Protein AF-X1M4N2-F1 (afdb_monomer_lite)

Sequence (96 aa):
MGEVKSAMEIAMAKVEKLGAVTDEERLKWKYVPEGGKLAAKYIKQNLNLVAGLSQYEENAKRHVIEGAGDILIRNIDLPKNDSAKRNSKRLSMKPR

Organism: NCBI:txid412755

Radius of gyration: 23.77 Å; chains: 1; bounding box: 42×41×76 Å

Foldseek 3Di:
DDPPPDPVVVVVVVVVVVPPCPVLNVLLVPQLVVLLVLLVCCVPVVDDSVVVLVVDDPSSSVSSPNNVVVNVVVVPPDPPDPVVVVVVVVVVPDDD

pLDDT: mean 71.98, std 15.71, range [40.69, 90.62]

Secondary structure (DSSP, 8-state):
------HHHHHHHHHHHT----HHHHHHHHHHHHHHHHHHHHHHH---HHHHHTTS-HHHHHHHHHHHHHHHHHH-----SHHHHHHHHHHTT---

Structure (mmCIF, N/CA/C/O backbone):
data_AF-X1M4N2-F1
#
_entry.id   AF-X1M4N2-F1
#
loop_
_atom_site.group_PDB
_atom_site.id
_atom_site.type_symbol
_atom_site.label_atom_id
_atom_site.label_alt_id
_atom_site.label_comp_id
_atom_site.label_asym_id
_atom_site.label_entity_id
_atom_site.label_seq_id
_atom_site.pdbx_PDB_ins_code
_atom_site.Cartn_x
_atom_site.Cartn_y
_atom_site.Cartn_z
_atom_site.occupancy
_atom_site.B_iso_or_equiv
_atom_site.auth_seq_id
_atom_site.auth_comp_id
_atom_site.auth_asym_id
_atom_site.auth_atom_id
_atom_site.pdbx_PDB_model_num
ATOM 1 N N . MET A 1 1 ? -22.780 29.358 40.225 1.00 43.06 1 MET A N 1
ATOM 2 C CA . MET A 1 1 ? -22.901 27.887 40.160 1.00 43.06 1 MET A CA 1
ATOM 3 C C . MET A 1 1 ? -21.901 27.395 39.132 1.00 43.06 1 MET A C 1
ATOM 5 O O . MET A 1 1 ? -22.081 27.671 37.958 1.00 43.06 1 MET A O 1
ATOM 9 N N . GLY A 1 2 ? -20.781 26.830 39.587 1.00 48.44 2 GLY A N 1
ATOM 10 C CA . GLY A 1 2 ? -19.705 26.355 38.718 1.00 48.44 2 GLY A CA 1
ATOM 11 C C . GLY A 1 2 ? -20.011 24.944 38.242 1.00 48.44 2 GLY A C 1
ATOM 12 O O . GLY A 1 2 ? -19.851 23.993 39.000 1.00 48.44 2 GLY A O 1
ATOM 13 N N . GLU A 1 3 ? -20.481 24.820 37.008 1.00 54.41 3 GLU A N 1
ATOM 14 C CA . GLU A 1 3 ? -20.713 23.539 36.345 1.00 54.41 3 GLU A CA 1
ATOM 15 C C . GLU A 1 3 ? -19.357 22.954 35.932 1.00 54.41 3 GLU A C 1
ATOM 17 O O . GLU A 1 3 ? -18.894 23.119 34.801 1.00 54.41 3 GLU A O 1
ATOM 22 N N . VAL A 1 4 ? -18.660 22.319 36.879 1.00 59.78 4 VAL A N 1
ATOM 23 C CA . VAL A 1 4 ? -17.475 21.513 36.572 1.00 59.78 4 VAL A CA 1
ATOM 24 C C . VAL A 1 4 ? -17.967 20.286 35.813 1.00 59.78 4 VAL A C 1
ATOM 26 O O . VAL A 1 4 ? -18.343 19.281 36.412 1.00 59.78 4 VAL A O 1
ATOM 29 N N . LYS A 1 5 ? -18.015 20.398 34.483 1.00 59.75 5 LYS A N 1
ATOM 30 C CA . LYS A 1 5 ? -18.278 19.271 33.587 1.00 59.75 5 LYS A CA 1
ATOM 31 C C . LYS A 1 5 ? -17.299 18.153 33.917 1.00 59.75 5 LYS A C 1
ATOM 33 O O . LYS A 1 5 ? -16.094 18.395 34.033 1.00 59.75 5 LYS A O 1
ATOM 38 N N . SER A 1 6 ? -17.821 16.945 34.096 1.00 67.06 6 SER A N 1
ATOM 39 C CA . SER A 1 6 ? -17.012 15.791 34.467 1.00 67.06 6 SER A CA 1
ATOM 40 C C . SER A 1 6 ? -15.942 15.552 33.399 1.00 67.06 6 SER A C 1
ATOM 42 O O . SER A 1 6 ? -16.193 15.730 32.204 1.00 67.06 6 SER A O 1
ATOM 44 N N . ALA A 1 7 ? -14.744 15.109 33.795 1.00 61.88 7 ALA A N 1
ATOM 45 C CA . ALA A 1 7 ? -13.675 14.746 32.855 1.00 61.88 7 ALA A CA 1
ATOM 46 C C . ALA A 1 7 ? -14.163 13.762 31.768 1.00 61.88 7 ALA A C 1
ATOM 48 O O . ALA A 1 7 ? -13.671 13.772 30.640 1.00 61.88 7 ALA A O 1
ATOM 49 N N . MET A 1 8 ? -15.186 12.968 32.096 1.00 57.84 8 MET A N 1
ATOM 50 C CA . MET A 1 8 ? -15.880 12.053 31.196 1.00 57.84 8 MET A CA 1
ATOM 51 C C . MET A 1 8 ? -16.676 12.765 30.086 1.00 57.84 8 MET A C 1
ATOM 53 O O . MET A 1 8 ? -16.627 12.332 28.939 1.00 57.84 8 MET A O 1
ATOM 57 N N . GLU A 1 9 ? -17.354 13.877 30.378 1.00 62.53 9 GLU A N 1
ATOM 58 C CA . GLU A 1 9 ? -18.092 14.663 29.374 1.00 62.53 9 GLU A CA 1
ATOM 59 C C . GLU A 1 9 ? -17.140 15.373 28.406 1.00 62.53 9 GLU A C 1
ATOM 61 O O . GLU A 1 9 ? -17.395 15.436 27.204 1.00 62.53 9 GLU A O 1
ATOM 66 N N . ILE A 1 10 ? -15.999 15.858 28.908 1.00 64.75 10 ILE A N 1
ATOM 67 C CA . ILE A 1 10 ? -14.954 16.458 28.068 1.00 64.75 10 ILE A CA 1
ATOM 68 C C . ILE A 1 10 ? -14.333 15.392 27.159 1.00 64.75 10 ILE A C 1
ATOM 70 O O . ILE A 1 10 ? -14.068 15.667 25.989 1.00 64.75 10 ILE A O 1
ATOM 74 N N . ALA A 1 11 ? -14.123 14.175 27.671 1.00 61.66 11 ALA A N 1
ATOM 75 C CA . ALA A 1 11 ? -13.610 13.056 26.890 1.00 61.66 11 ALA A CA 1
ATOM 76 C C . ALA A 1 11 ? -14.600 12.616 25.799 1.00 61.66 11 ALA A C 1
ATOM 78 O O . ALA A 1 11 ? -14.196 12.498 24.645 1.00 61.66 11 ALA A O 1
ATOM 79 N N . MET A 1 12 ? -15.888 12.449 26.123 1.00 62.41 12 MET A N 1
ATOM 80 C CA . MET A 1 12 ? -16.909 12.041 25.148 1.00 62.41 12 MET A CA 1
ATOM 81 C C . MET A 1 12 ? -17.128 13.094 24.055 1.00 62.41 12 MET A C 1
ATOM 83 O O . MET A 1 12 ? -17.089 12.750 22.877 1.00 62.41 12 MET A O 1
ATOM 87 N N . ALA A 1 13 ? -17.181 14.384 24.402 1.00 61.44 13 ALA A N 1
ATOM 88 C CA . ALA A 1 13 ? -17.283 15.458 23.411 1.00 61.44 13 ALA A CA 1
ATOM 89 C C . ALA A 1 13 ? -16.054 15.539 22.482 1.00 61.44 13 ALA A C 1
ATOM 91 O O . ALA A 1 13 ? -16.150 15.983 21.335 1.00 61.44 13 ALA A O 1
ATOM 92 N N . LYS A 1 14 ? -14.875 15.121 22.965 1.00 60.59 14 LYS A N 1
ATOM 93 C CA . LYS A 1 14 ? -13.651 15.037 22.156 1.00 60.59 14 LYS A CA 1
ATOM 94 C C . LYS A 1 14 ? -13.662 13.808 21.248 1.00 60.59 14 LYS A C 1
ATOM 96 O O . LYS A 1 14 ? -13.180 13.910 20.128 1.00 60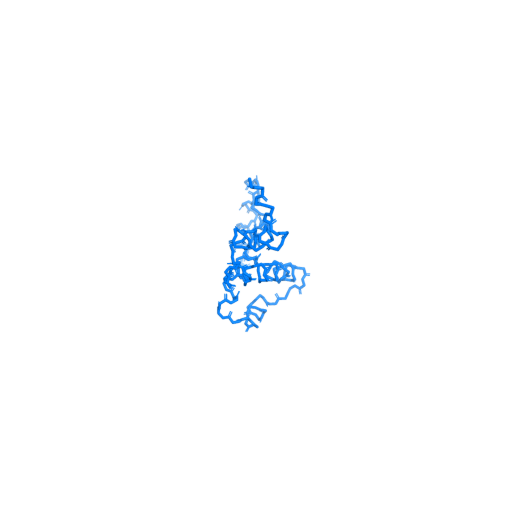.59 14 LYS A O 1
ATOM 101 N N . VAL A 1 15 ? -14.240 12.693 21.698 1.00 58.94 15 VAL A N 1
ATOM 102 C CA . VAL A 1 15 ? -14.437 11.465 20.908 1.00 58.94 15 VAL A CA 1
ATOM 103 C C . VAL A 1 15 ? -15.476 11.674 19.801 1.00 58.94 15 VAL A C 1
ATOM 105 O O . VAL A 1 15 ? -15.237 11.260 18.672 1.00 58.94 15 VAL A O 1
ATOM 108 N N . GLU A 1 16 ? -16.568 12.391 20.073 1.00 56.88 16 GLU A N 1
ATOM 109 C CA . GLU A 1 16 ? -17.561 12.766 19.055 1.00 56.88 16 GLU A CA 1
ATOM 110 C C . GLU A 1 16 ? -16.986 13.744 18.018 1.00 56.88 16 GLU A C 1
ATOM 112 O O . GLU A 1 16 ? -17.217 13.587 16.820 1.00 56.88 16 GLU A O 1
ATOM 117 N N . LYS A 1 17 ? -16.164 14.716 18.446 1.00 57.97 17 LYS A N 1
ATOM 118 C CA . LYS A 1 17 ? -15.447 15.631 17.534 1.00 57.97 17 LYS A CA 1
ATOM 119 C C . LYS A 1 17 ? -14.293 14.981 16.776 1.00 57.97 17 LYS A C 1
ATOM 121 O O . LYS A 1 17 ? -13.914 15.484 15.724 1.00 57.97 17 LYS A O 1
ATOM 126 N N . LEU A 1 18 ? -13.741 13.885 17.296 1.00 55.97 18 LEU A N 1
ATOM 127 C CA . LEU A 1 18 ? -12.771 13.045 16.592 1.00 55.97 18 LEU A CA 1
ATOM 128 C C . LEU A 1 18 ? -13.419 12.197 15.495 1.00 55.97 18 LEU A C 1
ATOM 130 O O . LEU A 1 18 ? -12.692 11.422 14.885 1.00 55.97 18 LEU A O 1
ATOM 134 N N . GLY A 1 19 ? -14.727 12.385 15.247 1.00 52.50 19 GLY A N 1
ATOM 135 C CA . GLY A 1 19 ? -15.429 12.026 14.021 1.00 52.50 19 GLY A CA 1
ATOM 136 C C . GLY A 1 19 ? -15.201 10.575 13.667 1.00 52.50 19 GLY A C 1
ATOM 137 O O . GLY A 1 19 ? -14.228 10.282 12.987 1.00 52.50 19 GLY A O 1
ATOM 138 N N . ALA A 1 20 ? -16.071 9.693 14.173 1.00 57.34 20 ALA A N 1
ATOM 139 C CA . ALA A 1 20 ? -16.066 8.253 13.930 1.00 57.34 20 ALA A CA 1
ATOM 140 C C . ALA A 1 20 ? -15.373 7.915 12.605 1.00 57.34 20 ALA A C 1
ATOM 142 O O . ALA A 1 20 ? -15.975 8.093 11.549 1.00 57.34 20 ALA A O 1
ATOM 143 N N . VAL A 1 21 ? -14.091 7.517 12.687 1.00 57.28 21 VAL A N 1
ATOM 144 C CA . VAL A 1 21 ? -13.285 7.178 11.510 1.00 57.28 21 VAL A CA 1
ATOM 145 C C . VAL A 1 21 ? -14.116 6.181 10.736 1.00 57.28 21 VAL A C 1
ATOM 147 O O . VAL A 1 21 ? -14.377 5.085 11.248 1.00 57.28 21 VAL A O 1
ATOM 150 N N . THR A 1 22 ? -14.598 6.615 9.576 1.00 70.38 22 THR A N 1
ATOM 151 C CA . THR A 1 22 ? -15.555 5.840 8.797 1.00 70.38 22 THR A CA 1
ATOM 152 C C . THR A 1 22 ? -14.917 4.499 8.459 1.00 70.38 22 THR A C 1
ATOM 154 O O . THR A 1 22 ? -13.688 4.392 8.359 1.00 70.38 22 THR A O 1
ATOM 157 N N . ASP A 1 23 ? -15.715 3.441 8.320 1.00 73.94 23 ASP A N 1
ATOM 158 C CA . ASP A 1 23 ? -15.171 2.121 7.989 1.00 73.94 23 ASP A CA 1
ATOM 159 C C . ASP A 1 23 ? -14.275 2.187 6.738 1.00 73.94 23 ASP A C 1
ATOM 161 O O . ASP A 1 23 ? -13.207 1.574 6.708 1.00 73.94 23 ASP A O 1
ATOM 165 N N . GLU A 1 24 ? -14.620 3.044 5.773 1.00 75.50 24 GLU A N 1
ATOM 166 C CA . GLU A 1 24 ? -13.817 3.348 4.584 1.00 75.50 24 GLU A CA 1
ATOM 167 C C . GLU A 1 24 ? -12.436 3.948 4.903 1.00 75.50 24 GLU A C 1
ATOM 169 O O . GLU A 1 24 ? -11.426 3.524 4.337 1.00 75.50 24 GLU A O 1
ATOM 174 N N . GLU A 1 25 ? -12.342 4.896 5.837 1.00 77.12 25 GLU A N 1
ATOM 175 C CA . GLU A 1 25 ? -11.058 5.471 6.257 1.00 77.12 25 GLU A CA 1
ATOM 176 C C . GLU A 1 25 ? -10.189 4.454 7.003 1.00 77.12 25 GLU A C 1
ATOM 178 O O . GLU A 1 25 ? -8.973 4.396 6.787 1.00 77.12 25 GLU A O 1
ATOM 183 N N . ARG A 1 26 ? -10.800 3.582 7.816 1.00 81.56 26 ARG A N 1
ATOM 184 C CA . ARG A 1 26 ? -10.084 2.470 8.465 1.00 81.56 26 ARG A CA 1
ATOM 185 C C . ARG A 1 26 ? -9.546 1.475 7.442 1.00 81.56 26 ARG A C 1
ATOM 187 O O . ARG A 1 26 ? -8.395 1.040 7.546 1.00 81.56 26 ARG A O 1
ATOM 194 N N . LEU A 1 27 ? -10.364 1.124 6.450 1.00 83.38 27 LEU A N 1
ATOM 195 C CA . LEU A 1 27 ? -9.974 0.286 5.317 1.00 83.38 27 LEU A CA 1
ATOM 196 C C . LEU A 1 27 ? -8.791 0.914 4.576 1.00 83.38 27 LEU A C 1
ATOM 198 O O . LEU A 1 27 ? -7.784 0.243 4.336 1.00 83.38 27 LEU A O 1
ATOM 202 N N . LYS A 1 28 ? -8.858 2.215 4.293 1.00 84.44 28 LYS A N 1
ATOM 203 C CA . LYS A 1 28 ? -7.786 2.946 3.621 1.00 84.44 28 LYS A CA 1
ATOM 204 C C . LYS A 1 28 ? -6.471 2.883 4.402 1.00 84.44 28 LYS A C 1
ATOM 206 O O . LYS A 1 28 ? -5.449 2.484 3.846 1.00 84.44 28 LYS A O 1
ATOM 211 N N . TRP A 1 29 ? -6.490 3.181 5.700 1.00 85.56 29 TRP A N 1
ATOM 212 C CA . TRP A 1 29 ? -5.288 3.129 6.543 1.00 85.56 29 TRP A CA 1
ATOM 213 C C . TRP A 1 29 ? -4.666 1.737 6.635 1.00 85.56 29 TRP A C 1
ATOM 215 O O . TRP A 1 29 ? -3.447 1.618 6.743 1.00 85.56 29 TRP A O 1
ATOM 225 N N . LYS A 1 30 ? -5.480 0.681 6.565 1.00 87.25 30 LYS A N 1
ATOM 226 C CA . LYS A 1 30 ? -4.988 -0.698 6.577 1.00 87.25 30 LYS A CA 1
ATOM 227 C C . LYS A 1 30 ? -4.389 -1.112 5.232 1.00 87.25 30 LYS A C 1
ATOM 229 O O . LYS A 1 30 ? -3.312 -1.702 5.198 1.00 87.25 30 LYS A O 1
ATOM 234 N N . TYR A 1 31 ? -5.083 -0.834 4.131 1.00 89.94 31 TYR A N 1
ATOM 235 C CA . TYR A 1 31 ? -4.790 -1.451 2.835 1.00 89.94 31 TYR A CA 1
ATOM 236 C C . TYR A 1 31 ? -3.872 -0.626 1.927 1.00 89.94 31 TYR A C 1
ATOM 238 O O . TYR A 1 31 ? -3.138 -1.210 1.132 1.00 89.94 31 TYR A O 1
ATOM 246 N N . VAL A 1 32 ? -3.826 0.699 2.077 1.00 88.88 32 VAL A N 1
ATOM 247 C CA . VAL A 1 32 ? -2.856 1.546 1.359 1.00 88.88 32 VAL A CA 1
ATOM 248 C C . VAL A 1 32 ? -1.399 1.150 1.663 1.00 88.88 32 VAL A C 1
ATOM 250 O O . VAL A 1 32 ? -0.644 0.896 0.720 1.00 88.88 32 VAL A O 1
ATOM 253 N N . PRO A 1 33 ? -0.955 1.009 2.931 1.00 90.06 33 PRO A N 1
ATOM 254 C CA . PRO A 1 33 ? 0.419 0.584 3.207 1.00 90.06 33 PRO A CA 1
ATOM 255 C C . PRO A 1 33 ? 0.699 -0.860 2.762 1.00 90.06 33 PRO A C 1
ATOM 257 O O . PRO A 1 33 ? 1.820 -1.169 2.358 1.00 90.06 33 PRO A O 1
ATOM 260 N N . GLU A 1 34 ? -0.301 -1.744 2.792 1.00 89.19 34 GLU A N 1
ATOM 261 C CA . GLU A 1 34 ? -0.191 -3.110 2.257 1.00 89.19 34 GLU A CA 1
ATOM 262 C C . GLU A 1 34 ? 0.053 -3.104 0.740 1.00 89.19 34 GLU A C 1
ATOM 264 O O . GLU A 1 34 ? 0.945 -3.804 0.256 1.00 89.19 34 GLU A O 1
ATOM 269 N N . GLY A 1 35 ? -0.653 -2.241 0.003 1.00 88.00 35 GLY A N 1
ATOM 270 C CA . GLY A 1 35 ? -0.414 -1.987 -1.417 1.00 88.00 35 GLY A CA 1
ATOM 271 C C . GLY A 1 35 ? 1.010 -1.532 -1.710 1.00 88.00 35 GLY A C 1
ATOM 272 O O . GLY A 1 35 ? 1.676 -2.083 -2.589 1.00 88.00 35 GLY A O 1
ATOM 273 N N . GLY A 1 36 ? 1.526 -0.594 -0.915 1.00 87.88 36 GLY A N 1
ATOM 274 C CA . GLY A 1 36 ? 2.905 -0.128 -1.054 1.00 87.88 36 GLY A CA 1
ATOM 275 C C . GLY A 1 36 ? 3.940 -1.239 -0.830 1.00 87.88 36 GLY A C 1
ATOM 276 O O . GLY A 1 36 ? 4.895 -1.374 -1.601 1.00 87.88 36 GLY A O 1
ATOM 277 N N . LYS A 1 37 ? 3.733 -2.103 0.176 1.00 88.69 37 LYS A N 1
ATOM 278 C CA . LYS A 1 37 ? 4.587 -3.286 0.398 1.00 88.69 37 LYS A CA 1
ATOM 279 C C . LYS A 1 37 ? 4.517 -4.264 -0.772 1.00 88.69 37 LYS A C 1
ATOM 281 O O . LYS A 1 37 ? 5.546 -4.828 -1.144 1.00 88.69 37 LYS A O 1
ATOM 286 N N . LEU A 1 38 ? 3.330 -4.478 -1.341 1.00 89.06 38 LEU A N 1
ATOM 287 C CA . LEU A 1 38 ? 3.145 -5.360 -2.491 1.00 89.06 38 LEU A CA 1
ATOM 288 C C . LEU A 1 38 ? 3.918 -4.841 -3.712 1.00 89.06 38 LEU A C 1
ATOM 290 O O . LEU A 1 38 ? 4.657 -5.606 -4.330 1.00 89.06 38 LEU A O 1
ATOM 294 N N . ALA A 1 39 ? 3.833 -3.541 -4.001 1.00 87.19 39 ALA A N 1
ATOM 295 C CA . ALA A 1 39 ? 4.614 -2.903 -5.059 1.00 87.19 39 ALA A CA 1
ATOM 296 C C . ALA A 1 39 ? 6.129 -2.996 -4.814 1.00 87.19 39 ALA A C 1
ATOM 298 O O . ALA A 1 39 ? 6.890 -3.326 -5.722 1.00 87.19 39 ALA A O 1
ATOM 299 N N . ALA A 1 40 ? 6.586 -2.789 -3.577 1.00 86.06 40 ALA A N 1
ATOM 300 C CA . ALA A 1 40 ? 7.999 -2.947 -3.238 1.00 86.06 40 ALA A CA 1
ATOM 301 C C . ALA A 1 40 ? 8.491 -4.394 -3.435 1.00 86.06 40 ALA A C 1
ATOM 303 O O . ALA A 1 40 ? 9.599 -4.608 -3.932 1.00 86.06 40 ALA A O 1
ATOM 304 N N . LYS A 1 41 ? 7.672 -5.394 -3.078 1.00 85.75 41 LYS A N 1
ATOM 305 C CA . LYS A 1 41 ? 7.965 -6.815 -3.333 1.00 85.75 41 LYS A CA 1
ATOM 306 C C . LYS A 1 41 ? 7.968 -7.137 -4.826 1.00 85.75 41 LYS A C 1
ATOM 308 O O . LYS A 1 41 ? 8.841 -7.876 -5.261 1.00 85.75 41 LYS A O 1
ATOM 313 N N . TYR A 1 42 ? 7.055 -6.565 -5.606 1.00 85.44 42 TYR A N 1
ATOM 314 C CA . TYR A 1 42 ? 7.048 -6.698 -7.065 1.00 85.44 42 TYR A CA 1
ATOM 315 C C . TYR A 1 42 ? 8.367 -6.216 -7.674 1.00 85.44 42 TYR A C 1
ATOM 317 O O . TYR A 1 42 ? 9.027 -6.970 -8.383 1.00 85.44 42 TYR A O 1
ATOM 325 N N . ILE A 1 43 ? 8.805 -5.007 -7.305 1.00 81.81 43 ILE A N 1
ATOM 326 C CA . ILE A 1 43 ? 10.045 -4.407 -7.816 1.00 81.81 43 ILE A CA 1
ATOM 327 C C . ILE A 1 43 ? 11.280 -5.211 -7.381 1.00 81.81 43 ILE A C 1
ATOM 329 O O . ILE A 1 43 ? 12.171 -5.462 -8.188 1.00 81.81 43 ILE A O 1
ATOM 333 N N . LYS A 1 44 ? 11.362 -5.615 -6.105 1.00 82.31 44 LYS A N 1
ATOM 334 C CA . LYS A 1 44 ? 12.573 -6.252 -5.554 1.00 82.31 44 LYS A CA 1
ATOM 335 C C . LYS A 1 44 ? 12.653 -7.762 -5.769 1.00 82.31 44 LYS A C 1
ATOM 337 O O . LYS A 1 44 ? 13.754 -8.295 -5.833 1.00 82.31 44 LYS A O 1
ATOM 342 N N . GLN A 1 45 ? 11.520 -8.457 -5.801 1.00 78.62 45 GLN A N 1
ATOM 343 C CA . GLN A 1 45 ? 11.453 -9.923 -5.752 1.00 78.62 45 GLN A CA 1
ATOM 344 C C . GLN A 1 45 ? 10.802 -10.539 -7.002 1.00 78.62 45 GLN A C 1
ATOM 346 O O . GLN A 1 45 ? 10.572 -11.744 -7.008 1.00 78.62 45 GLN A O 1
ATOM 351 N N . ASN A 1 46 ? 10.497 -9.754 -8.050 1.00 72.88 46 ASN A N 1
ATOM 352 C CA . ASN A 1 46 ? 9.785 -10.221 -9.256 1.00 72.88 46 ASN A CA 1
ATOM 353 C C . ASN A 1 46 ? 8.470 -10.966 -8.939 1.00 72.88 46 ASN A C 1
ATOM 355 O O . ASN A 1 46 ? 8.056 -11.890 -9.639 1.00 72.88 46 ASN A O 1
ATOM 359 N N . LEU A 1 47 ? 7.808 -10.583 -7.847 1.00 78.31 47 LEU A N 1
ATOM 360 C CA . LEU A 1 47 ? 6.563 -11.206 -7.411 1.00 78.31 47 LEU A CA 1
ATOM 361 C C . LEU A 1 47 ? 5.433 -10.789 -8.359 1.00 78.31 47 LEU A C 1
ATOM 363 O O . LEU A 1 47 ? 5.360 -9.627 -8.724 1.00 78.31 47 LEU A O 1
ATOM 367 N N . ASN A 1 48 ? 4.535 -11.692 -8.754 1.00 84.56 48 ASN A N 1
ATOM 368 C CA . ASN A 1 48 ? 3.420 -11.342 -9.637 1.00 84.56 48 ASN A CA 1
ATOM 369 C C . ASN A 1 48 ? 2.384 -10.445 -8.923 1.00 84.56 48 ASN A C 1
ATOM 371 O O . ASN A 1 48 ? 1.705 -10.881 -7.989 1.00 84.56 48 ASN A O 1
ATOM 375 N N . LEU A 1 49 ? 2.226 -9.205 -9.403 1.00 82.00 49 LEU A N 1
ATOM 376 C CA . LEU A 1 49 ? 1.302 -8.219 -8.831 1.00 82.00 49 LEU A CA 1
ATOM 377 C C . LEU A 1 49 ? -0.164 -8.683 -8.899 1.00 82.00 49 LEU A C 1
ATOM 379 O O . LEU A 1 49 ? -0.922 -8.476 -7.957 1.00 82.00 49 LEU A O 1
ATOM 383 N N . VAL A 1 50 ? -0.558 -9.347 -9.990 1.00 83.81 50 VAL A N 1
ATOM 384 C CA . VAL A 1 50 ? -1.927 -9.848 -10.207 1.00 83.81 50 VAL A CA 1
ATOM 385 C C . VAL A 1 50 ? -2.261 -10.954 -9.209 1.00 83.81 50 VAL A C 1
ATOM 387 O O . VAL A 1 50 ? -3.360 -10.981 -8.651 1.00 83.81 50 VAL A O 1
ATOM 390 N N . ALA A 1 51 ? -1.295 -11.835 -8.935 1.00 85.31 51 ALA A N 1
ATOM 391 C CA . ALA A 1 51 ? -1.452 -12.893 -7.943 1.00 85.31 51 ALA A CA 1
ATOM 392 C C . ALA A 1 51 ? -1.620 -12.310 -6.531 1.00 85.31 51 ALA A C 1
ATOM 394 O O . ALA A 1 51 ? -2.529 -12.715 -5.812 1.00 85.31 51 ALA A O 1
ATOM 395 N N . GLY A 1 52 ? -0.813 -11.307 -6.166 1.00 83.25 52 GLY A N 1
ATOM 396 C CA . GLY A 1 52 ? -0.933 -10.628 -4.872 1.00 83.25 52 GLY A CA 1
ATOM 397 C C . GLY A 1 52 ? -2.239 -9.846 -4.713 1.00 83.25 52 GLY A C 1
ATOM 398 O O . GLY A 1 52 ? -2.877 -9.913 -3.669 1.00 83.25 52 GLY A O 1
ATOM 399 N N . LEU A 1 53 ? -2.700 -9.162 -5.765 1.00 85.81 53 LEU A N 1
ATOM 400 C CA . LEU A 1 53 ? -3.975 -8.437 -5.744 1.00 85.81 53 LEU A CA 1
ATOM 401 C C . LEU A 1 53 ? -5.190 -9.371 -5.667 1.00 85.81 53 LEU A C 1
ATOM 403 O O . LEU A 1 53 ? -6.231 -8.970 -5.154 1.00 85.81 53 LEU A O 1
ATOM 407 N N . SER A 1 54 ? -5.079 -10.609 -6.152 1.00 86.31 54 SER A N 1
ATOM 408 C CA . SER A 1 54 ? -6.174 -11.591 -6.110 1.00 86.31 54 SER A CA 1
ATOM 409 C C . SER A 1 54 ? -6.500 -12.083 -4.697 1.00 86.31 54 SER A C 1
ATOM 411 O O . SER A 1 54 ? -7.551 -12.679 -4.497 1.00 86.31 54 SER A O 1
ATOM 413 N N . GLN A 1 55 ? -5.638 -11.803 -3.716 1.00 87.69 55 GLN A N 1
ATOM 414 C CA . GLN A 1 55 ? -5.846 -12.170 -2.312 1.00 87.69 55 GLN A CA 1
ATOM 415 C C . GLN A 1 55 ? -6.750 -11.182 -1.555 1.00 87.69 55 GLN A C 1
ATOM 417 O O . GLN A 1 55 ? -7.127 -11.451 -0.418 1.00 87.69 55 GLN A O 1
ATOM 422 N N . TYR A 1 56 ? -7.085 -10.041 -2.167 1.00 87.12 56 TYR A N 1
ATOM 423 C CA . TYR A 1 56 ? -7.876 -8.980 -1.549 1.00 87.12 56 TYR A CA 1
ATOM 424 C C . TYR A 1 56 ? -9.280 -8.904 -2.160 1.00 87.12 56 TYR A C 1
ATOM 426 O O . TYR A 1 56 ? -9.442 -8.954 -3.383 1.00 87.12 56 TYR A O 1
ATOM 434 N N . GLU A 1 57 ? -10.287 -8.721 -1.302 1.00 86.94 57 GLU A N 1
ATOM 435 C CA . GLU A 1 57 ? -11.669 -8.435 -1.707 1.00 86.94 57 GLU A CA 1
ATOM 436 C C . GLU A 1 57 ? -11.778 -7.103 -2.455 1.00 86.94 57 GLU A C 1
ATOM 438 O O . GLU A 1 57 ? -10.946 -6.218 -2.275 1.00 86.94 57 GLU A O 1
ATOM 443 N N . GLU A 1 58 ? -12.818 -6.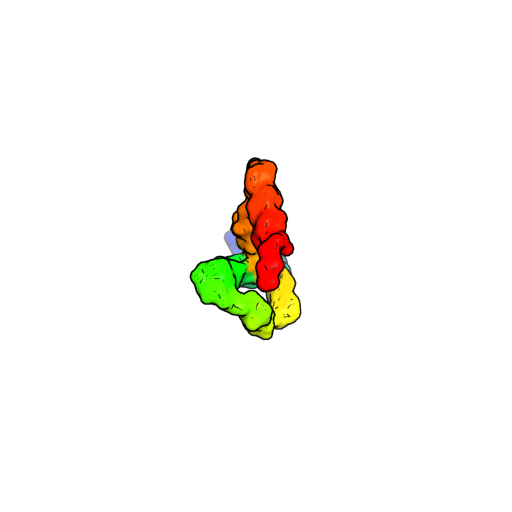922 -3.269 1.00 83.50 58 GLU A N 1
ATOM 444 C CA . GLU A 1 58 ? -12.970 -5.765 -4.165 1.00 83.50 58 GLU A CA 1
ATOM 445 C C . GLU A 1 58 ? -12.889 -4.404 -3.445 1.00 83.50 58 GLU A C 1
ATOM 447 O O . GLU A 1 58 ? -12.181 -3.499 -3.900 1.00 83.50 58 GLU A O 1
ATOM 452 N N . ASN A 1 59 ? -13.510 -4.299 -2.265 1.00 82.06 59 ASN A N 1
ATOM 453 C CA . ASN A 1 59 ? -13.472 -3.095 -1.426 1.00 82.06 59 ASN A CA 1
ATOM 454 C C . ASN A 1 59 ? -12.054 -2.781 -0.920 1.00 82.06 59 ASN A C 1
ATOM 456 O O . ASN A 1 59 ? -11.616 -1.634 -0.938 1.00 82.06 59 ASN A O 1
ATOM 460 N N . ALA A 1 60 ? -11.294 -3.806 -0.526 1.00 84.94 60 ALA A N 1
ATOM 461 C CA . ALA A 1 60 ? -9.908 -3.650 -0.095 1.00 84.94 60 ALA A CA 1
ATOM 462 C C . ALA A 1 60 ? -8.967 -3.411 -1.286 1.00 84.94 60 ALA A C 1
ATOM 464 O O . ALA A 1 60 ? -8.056 -2.586 -1.216 1.00 84.94 60 ALA A O 1
ATOM 465 N N . LYS A 1 61 ? -9.212 -4.098 -2.405 1.00 88.38 61 LYS A N 1
ATOM 466 C CA . LYS A 1 61 ? -8.389 -4.085 -3.615 1.00 88.38 61 LYS A CA 1
ATOM 467 C C . LYS A 1 61 ? -8.231 -2.671 -4.168 1.00 88.38 61 LYS A C 1
ATOM 469 O O . LYS A 1 61 ? -7.130 -2.321 -4.578 1.00 88.38 61 LYS A O 1
ATOM 474 N N . ARG A 1 62 ? -9.268 -1.828 -4.108 1.00 89.56 62 ARG A N 1
ATOM 475 C CA . ARG A 1 62 ? -9.174 -0.405 -4.491 1.00 89.56 62 ARG A CA 1
ATOM 476 C C . ARG A 1 62 ? -8.094 0.348 -3.707 1.00 89.56 62 ARG A C 1
ATOM 478 O O . ARG A 1 62 ? -7.263 1.022 -4.308 1.00 89.56 62 ARG A O 1
ATOM 485 N N . HIS A 1 63 ? -8.059 0.184 -2.388 1.00 90.56 63 HIS A N 1
ATOM 486 C CA . HIS A 1 63 ? -7.070 0.834 -1.522 1.00 90.56 63 HIS A CA 1
ATOM 487 C C . HIS A 1 63 ? -5.667 0.230 -1.670 1.00 90.56 63 HIS A C 1
ATOM 489 O O . HIS A 1 63 ? -4.673 0.953 -1.637 1.00 90.56 63 HIS A O 1
ATOM 495 N N . VAL A 1 64 ? -5.574 -1.087 -1.888 1.00 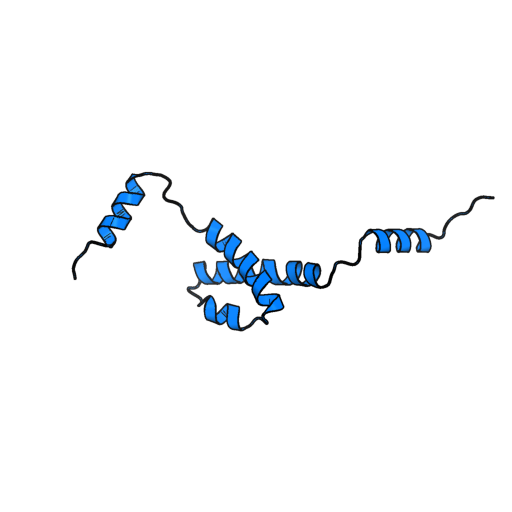89.88 64 VAL A N 1
ATOM 496 C CA . VAL A 1 64 ? -4.298 -1.760 -2.185 1.00 89.88 64 VAL A CA 1
ATOM 497 C C . VAL A 1 64 ? -3.722 -1.266 -3.516 1.00 89.88 64 VAL A C 1
ATOM 499 O O . VAL A 1 64 ? -2.529 -0.989 -3.599 1.00 89.88 64 VAL A O 1
ATOM 502 N N . ILE A 1 65 ? -4.552 -1.109 -4.552 1.00 89.44 65 ILE A N 1
ATOM 503 C CA . ILE A 1 65 ? -4.128 -0.564 -5.850 1.00 89.44 65 ILE A CA 1
ATOM 504 C C . ILE A 1 65 ? -3.656 0.883 -5.700 1.00 89.44 65 ILE A C 1
ATOM 506 O O . ILE A 1 65 ? -2.627 1.227 -6.272 1.00 89.44 65 ILE A O 1
ATOM 510 N N . GLU A 1 66 ? -4.358 1.709 -4.918 1.00 90.62 66 GLU A N 1
ATOM 511 C CA . GLU A 1 66 ? -3.954 3.096 -4.648 1.00 90.62 66 GLU A CA 1
ATOM 512 C C . GLU A 1 66 ? -2.532 3.154 -4.063 1.00 90.62 66 GLU A C 1
ATOM 514 O O . GLU A 1 66 ? -1.653 3.821 -4.612 1.00 90.62 66 GLU A O 1
ATOM 519 N N . GLY A 1 67 ? -2.272 2.384 -3.001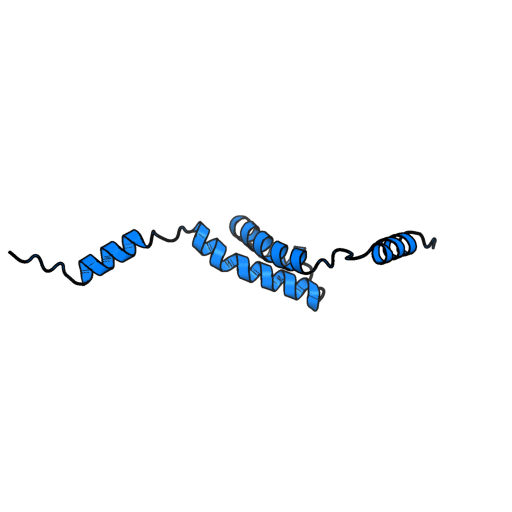 1.00 90.12 67 GLY A N 1
ATOM 520 C CA . GLY A 1 67 ? -0.956 2.343 -2.363 1.00 90.12 67 GLY A CA 1
ATOM 521 C C . GLY A 1 67 ? 0.137 1.711 -3.228 1.00 90.12 67 GLY A C 1
ATOM 522 O O . GLY A 1 67 ? 1.280 2.171 -3.227 1.00 90.12 67 GLY A O 1
ATOM 523 N N . ALA A 1 68 ? -0.198 0.671 -3.996 1.00 89.81 68 ALA A N 1
ATOM 524 C CA . ALA A 1 68 ? 0.739 0.051 -4.929 1.00 89.81 68 ALA A CA 1
ATOM 525 C C . ALA A 1 68 ? 1.103 1.003 -6.079 1.00 89.81 68 ALA A C 1
ATOM 527 O O . ALA A 1 68 ? 2.271 1.099 -6.457 1.00 89.81 68 ALA A O 1
ATOM 528 N N . GLY A 1 69 ? 0.115 1.724 -6.611 1.00 87.94 69 GLY A N 1
ATOM 529 C CA . GLY A 1 69 ? 0.274 2.690 -7.692 1.00 87.94 69 GLY A CA 1
ATOM 530 C C . GLY A 1 69 ? 1.220 3.826 -7.322 1.00 87.94 69 GLY A C 1
ATOM 531 O O . GLY A 1 69 ? 2.122 4.121 -8.098 1.00 87.94 69 GLY A O 1
ATOM 532 N N . ASP A 1 70 ? 1.087 4.403 -6.125 1.00 88.19 70 ASP A N 1
ATOM 533 C CA . ASP A 1 70 ? 1.980 5.472 -5.653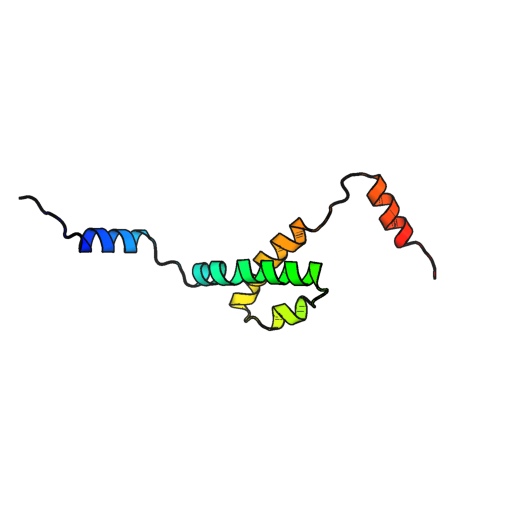 1.00 88.19 70 ASP A CA 1
ATOM 534 C C . ASP A 1 70 ? 3.457 5.026 -5.637 1.00 88.19 70 ASP A C 1
ATOM 536 O O . ASP A 1 70 ? 4.328 5.733 -6.145 1.00 88.19 70 ASP A O 1
ATOM 540 N N . ILE A 1 71 ? 3.744 3.810 -5.158 1.00 87.00 71 ILE A N 1
ATOM 541 C CA . ILE A 1 71 ? 5.109 3.259 -5.150 1.00 87.00 71 ILE A CA 1
ATOM 542 C C . ILE A 1 71 ? 5.613 2.956 -6.561 1.00 87.00 71 ILE A C 1
ATOM 544 O O . ILE A 1 71 ? 6.758 3.277 -6.881 1.00 87.00 71 ILE A O 1
ATOM 548 N N . LEU A 1 72 ? 4.780 2.348 -7.408 1.00 86.06 72 LEU A N 1
ATOM 549 C CA . LEU A 1 72 ? 5.159 2.031 -8.784 1.00 86.06 72 LEU A CA 1
ATOM 550 C C . LEU A 1 72 ? 5.448 3.307 -9.576 1.00 86.06 72 LEU A C 1
ATOM 552 O O . LEU A 1 72 ? 6.485 3.381 -10.222 1.00 86.06 72 LEU A O 1
ATOM 556 N N . ILE A 1 73 ? 4.596 4.330 -9.468 1.00 85.75 73 ILE A N 1
ATOM 557 C CA . ILE A 1 73 ? 4.778 5.621 -10.144 1.00 85.75 73 ILE A CA 1
ATOM 558 C C . ILE A 1 73 ? 6.073 6.292 -9.686 1.00 85.75 73 ILE A C 1
ATOM 560 O O . ILE A 1 73 ? 6.847 6.749 -10.523 1.00 85.75 73 ILE A O 1
ATOM 564 N N . ARG A 1 74 ? 6.359 6.298 -8.377 1.00 82.50 74 ARG A N 1
ATOM 565 C CA . ARG A 1 74 ? 7.622 6.833 -7.836 1.00 82.50 74 ARG A CA 1
ATOM 566 C C . ARG A 1 74 ? 8.856 6.073 -8.312 1.00 82.50 74 ARG A C 1
ATOM 568 O O . ARG A 1 74 ? 9.952 6.623 -8.270 1.00 82.50 74 ARG A O 1
ATOM 575 N N . ASN A 1 75 ? 8.694 4.814 -8.713 1.00 76.81 75 ASN A N 1
ATOM 576 C CA . ASN A 1 75 ? 9.781 3.979 -9.207 1.00 76.81 75 ASN A CA 1
ATOM 577 C C . ASN A 1 75 ? 9.946 4.032 -10.735 1.00 76.81 75 ASN A C 1
ATOM 579 O O . ASN A 1 75 ? 10.943 3.531 -11.248 1.00 76.81 75 ASN A O 1
ATOM 583 N N . ILE A 1 76 ? 9.017 4.656 -11.468 1.00 75.25 76 ILE A N 1
ATOM 584 C CA . ILE A 1 76 ? 9.211 4.928 -12.891 1.00 75.25 76 ILE A CA 1
ATOM 585 C C . ILE A 1 76 ? 10.252 6.044 -13.013 1.00 75.25 76 ILE A C 1
ATOM 587 O O . ILE A 1 76 ? 9.960 7.223 -12.808 1.00 75.25 76 ILE A O 1
ATOM 591 N N . ASP A 1 77 ? 11.473 5.675 -13.395 1.00 61.28 77 ASP A N 1
ATOM 592 C CA . ASP A 1 77 ? 12.459 6.632 -13.888 1.00 61.28 77 ASP A CA 1
ATOM 593 C C . ASP A 1 77 ? 11.963 7.189 -15.231 1.00 61.28 77 ASP A C 1
ATOM 595 O O . ASP A 1 77 ? 12.159 6.613 -16.305 1.00 61.28 77 ASP A O 1
ATOM 599 N N . LEU A 1 78 ? 11.261 8.322 -15.171 1.00 57.09 78 LEU A N 1
ATOM 600 C CA . LEU A 1 78 ? 10.985 9.129 -16.352 1.00 57.09 78 LEU A CA 1
ATOM 601 C C . LEU A 1 78 ? 12.334 9.533 -16.966 1.00 57.09 78 LEU A C 1
ATOM 603 O O . LEU A 1 78 ? 13.202 10.024 -16.240 1.00 57.09 78 LEU A O 1
ATOM 607 N N . PRO A 1 79 ? 12.543 9.352 -18.284 1.00 55.62 79 PRO A N 1
ATOM 608 C CA . PRO A 1 79 ? 13.803 9.711 -18.915 1.00 55.62 79 PRO A CA 1
ATOM 609 C C . PRO A 1 79 ? 14.044 11.213 -18.738 1.00 55.62 79 PRO A C 1
ATOM 611 O O . PRO A 1 79 ? 13.431 12.034 -19.413 1.00 55.62 79 PRO A O 1
ATOM 614 N N . LYS A 1 80 ? 14.953 11.570 -17.824 1.00 54.66 80 LYS A N 1
ATOM 615 C CA . LYS A 1 80 ? 15.292 12.964 -17.493 1.00 54.66 80 LYS A CA 1
ATOM 616 C C . LYS A 1 80 ? 16.030 13.700 -18.619 1.00 54.66 80 LYS A C 1
ATOM 618 O O . LYS A 1 80 ? 16.292 14.889 -18.485 1.00 54.66 80 LYS A O 1
ATOM 623 N N . ASN A 1 81 ? 16.401 13.013 -19.704 1.00 49.75 81 ASN A N 1
ATOM 624 C CA . ASN A 1 81 ? 17.144 13.601 -20.816 1.00 49.75 81 ASN A CA 1
ATOM 625 C C . ASN A 1 81 ? 16.859 12.886 -22.155 1.00 49.75 81 ASN A C 1
ATOM 627 O O . ASN A 1 81 ? 16.659 11.667 -22.186 1.00 49.75 81 ASN A O 1
ATOM 631 N N . ASP A 1 82 ? 16.904 13.632 -23.264 1.00 53.72 82 ASP A N 1
ATOM 632 C CA . ASP A 1 82 ? 16.625 13.182 -24.643 1.00 53.72 82 ASP A CA 1
ATOM 633 C C . ASP A 1 82 ? 17.456 11.952 -25.068 1.00 53.72 82 ASP A C 1
ATOM 635 O O . ASP A 1 82 ? 17.000 11.097 -25.836 1.00 53.72 82 ASP A O 1
ATOM 639 N N . SER A 1 83 ? 18.649 11.784 -24.494 1.00 54.16 83 SER A N 1
ATOM 640 C CA . SER A 1 83 ? 19.536 10.639 -24.740 1.00 54.16 83 SER A CA 1
ATOM 641 C C . SER A 1 83 ? 18.949 9.293 -24.286 1.00 54.16 83 SER A C 1
ATOM 643 O O . SER A 1 83 ? 19.162 8.278 -24.953 1.00 54.16 83 SER A O 1
ATOM 645 N N . ALA A 1 84 ? 18.149 9.259 -23.212 1.00 49.25 84 ALA A N 1
ATOM 646 C CA . ALA A 1 84 ? 17.476 8.036 -22.756 1.00 49.25 84 ALA A CA 1
ATOM 647 C C . ALA A 1 84 ? 16.318 7.628 -23.693 1.00 49.25 84 ALA A C 1
ATOM 649 O O . ALA A 1 84 ? 16.034 6.441 -23.867 1.00 49.25 84 ALA A O 1
ATOM 650 N N . LYS A 1 85 ? 15.714 8.604 -24.387 1.00 51.12 85 LYS A N 1
ATOM 651 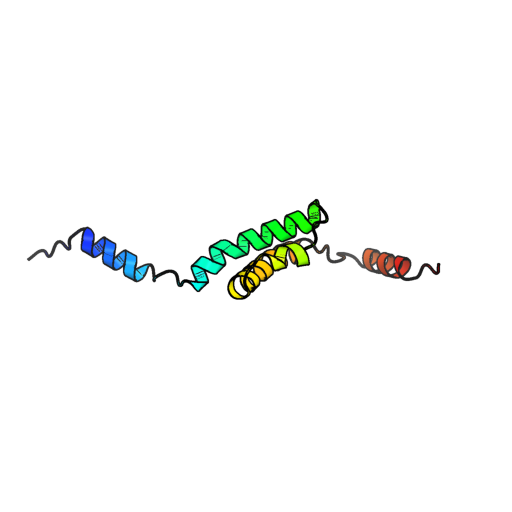C CA . LYS A 1 85 ? 14.641 8.401 -25.374 1.00 51.12 85 LYS A CA 1
ATOM 652 C C . LYS A 1 85 ? 15.143 7.730 -26.661 1.00 51.12 85 LYS A C 1
ATOM 654 O O . LYS A 1 85 ? 14.408 6.980 -27.300 1.00 51.12 85 LYS A O 1
ATOM 659 N N . ARG A 1 86 ? 16.408 7.958 -27.046 1.00 51.00 86 ARG A N 1
ATOM 660 C CA . ARG A 1 86 ? 17.035 7.292 -28.208 1.00 51.00 86 ARG A CA 1
ATOM 661 C C . ARG A 1 86 ? 17.376 5.824 -27.953 1.00 51.00 86 ARG A C 1
ATOM 663 O O . ARG A 1 86 ? 17.323 5.029 -28.892 1.00 51.00 86 ARG A O 1
ATOM 670 N N . ASN A 1 87 ? 17.700 5.442 -26.717 1.00 51.16 87 ASN A N 1
ATOM 671 C CA . ASN A 1 87 ? 18.099 4.064 -26.423 1.00 51.16 87 ASN A CA 1
ATOM 672 C C . ASN A 1 87 ? 16.894 3.106 -26.344 1.00 51.16 87 ASN A C 1
ATOM 674 O O . ASN A 1 87 ? 16.991 1.970 -26.807 1.00 51.16 87 ASN A O 1
ATOM 678 N N . SER A 1 88 ? 15.732 3.578 -25.872 1.00 50.94 88 SER A N 1
ATOM 679 C CA . SER A 1 88 ? 14.492 2.783 -25.873 1.00 50.94 88 SER A CA 1
ATOM 680 C C . SER A 1 88 ? 13.972 2.490 -27.289 1.00 50.94 88 SER A C 1
ATOM 682 O O . SER A 1 88 ? 13.485 1.390 -27.539 1.00 50.94 88 SER A O 1
ATOM 684 N N . LYS A 1 89 ? 14.169 3.408 -28.251 1.00 50.91 89 LYS A N 1
ATOM 685 C CA . LYS A 1 89 ? 13.874 3.158 -29.677 1.00 50.91 89 LYS A CA 1
ATOM 686 C C . LYS A 1 89 ? 14.816 2.136 -30.329 1.00 50.91 89 LYS A C 1
ATOM 688 O O . LYS A 1 89 ? 14.368 1.346 -31.149 1.00 50.91 89 LYS A O 1
ATOM 693 N N . ARG A 1 90 ? 16.110 2.103 -29.977 1.00 44.34 90 ARG A N 1
ATOM 694 C CA . ARG A 1 90 ? 17.051 1.111 -30.553 1.00 44.34 90 ARG A CA 1
ATOM 695 C C . ARG A 1 90 ? 16.803 -0.311 -30.054 1.00 44.34 90 ARG A C 1
ATOM 697 O O . ARG A 1 90 ? 17.040 -1.252 -30.804 1.00 44.34 90 ARG A O 1
ATOM 704 N N . LEU A 1 91 ? 16.313 -0.475 -28.825 1.00 49.25 91 LEU A N 1
ATOM 705 C CA . LEU A 1 91 ? 15.931 -1.785 -28.286 1.00 49.25 91 LEU A CA 1
ATOM 706 C C . LEU A 1 91 ? 14.668 -2.353 -28.954 1.00 49.25 91 LEU A C 1
ATOM 708 O O . LEU A 1 91 ? 14.580 -3.566 -29.111 1.00 49.25 91 LEU A O 1
ATOM 712 N N . SER A 1 92 ? 13.741 -1.507 -29.425 1.00 52.56 92 SER A N 1
ATOM 713 C CA . SER A 1 92 ? 12.556 -1.957 -30.177 1.00 52.56 92 SER A CA 1
ATOM 714 C C . SER A 1 92 ? 12.813 -2.194 -31.672 1.00 52.56 92 SER A C 1
ATOM 716 O O . SER A 1 92 ? 11.898 -2.586 -32.388 1.00 52.56 92 SER A O 1
ATOM 718 N N . MET A 1 93 ? 14.025 -1.915 -32.165 1.00 48.41 93 MET A N 1
ATOM 719 C CA . MET A 1 93 ? 14.392 -1.994 -33.588 1.00 48.41 93 MET A CA 1
ATOM 720 C C . MET A 1 93 ? 15.511 -3.005 -33.860 1.00 48.41 93 MET A C 1
ATOM 722 O O . MET A 1 93 ? 16.127 -2.954 -34.921 1.00 48.41 93 MET A O 1
ATOM 726 N N . LYS A 1 94 ? 15.787 -3.935 -32.936 1.00 40.69 94 LYS A N 1
ATOM 727 C CA . LYS A 1 94 ? 16.609 -5.108 -33.255 1.00 40.69 94 LYS A CA 1
ATOM 728 C C . LYS A 1 94 ? 15.716 -6.160 -33.934 1.00 40.69 94 LYS A C 1
ATOM 730 O O . LYS A 1 94 ? 14.888 -6.746 -33.235 1.00 40.69 94 LYS A O 1
ATOM 735 N N . PRO A 1 95 ? 15.834 -6.398 -35.255 1.00 53.25 95 PRO A N 1
ATOM 736 C CA . PRO A 1 95 ? 15.228 -7.579 -35.856 1.00 53.25 95 PRO A CA 1
ATOM 737 C C . PRO A 1 95 ? 15.874 -8.828 -35.242 1.00 53.25 95 PRO A C 1
ATOM 739 O O . PRO A 1 95 ? 17.074 -8.822 -34.943 1.00 53.25 95 PRO A O 1
ATOM 742 N N . ARG A 1 96 ? 15.052 -9.850 -34.987 1.00 48.53 96 ARG A N 1
ATOM 743 C CA . ARG A 1 96 ? 15.533 -11.208 -34.719 1.00 48.53 96 ARG A CA 1
ATOM 744 C C . ARG A 1 96 ? 16.150 -11.797 -35.978 1.00 48.53 96 ARG A C 1
ATOM 746 O O . ARG A 1 96 ? 15.644 -11.455 -37.069 1.00 48.53 96 ARG A O 1
#